Protein AF-A0AAD8FFF5-F1 (afdb_monomer)

Organism: Biomphalaria pfeifferi (NCBI:txid112525)

Foldseek 3Di:
DEPVQWDAAPVGDTHHLVQACPPDPPVVVCSSNDDDDQPPPPVPDDDGDPPPDPPPPCPDDDPPD

Nearest PDB structures (foldseek):
  8jxg-assembly1_A  TM=8.736E-01  e=6.480E-03  Rattus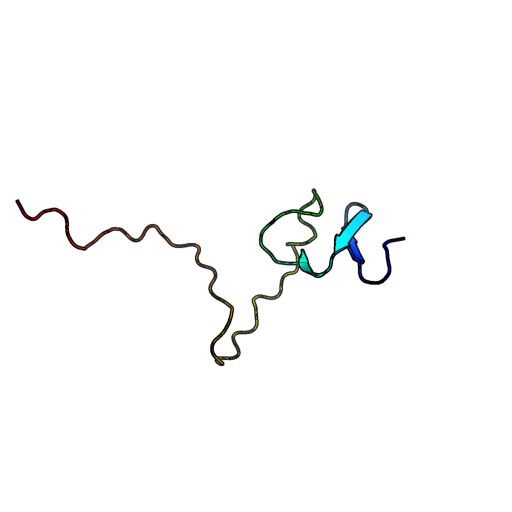 norvegicus
  8jxb-assembly1_A  TM=9.550E-01  e=1.067E-02  Rattus norvegicus
  5b4x-assembly2_D  TM=9.650E-01  e=2.026E-02  Homo sapiens
  5b4y-assembly1_B  TM=8.718E-01  e=3.106E-02  Homo sapiens
  8jxd-assembly1_B-2  TM=8.701E-01  e=3.106E-02  Rattus norvegicus

pLDDT: mean 75.2, std 16.42, range [46.69, 93.56]

Secondary structure (DSSP, 8-state):
---TTEEE-TTS-EEEGGGTTSSS-SSSSSGGGSS-PPP---SSSS-------------SSS---

Solvent-accessible surface area (backbone atoms only — not comparable to full-atom values): 4616 Å² total; per-residue (Å²): 135,62,60,97,76,38,41,72,29,85,90,66,41,67,45,53,60,86,50,46,59,69,87,56,66,78,52,78,75,39,54,44,58,70,80,57,72,74,52,75,79,62,92,69,93,69,77,72,76,88,82,85,74,84,80,71,71,78,88,70,90,82,82,88,122

Radius of gyration: 18.54 Å; Cα contacts (8 Å, |Δi|>4): 57; chains: 1; bounding box: 28×64×24 Å

Mean predicted aligned error: 14.13 Å

InterPro domains:
  IPR002172 Low-density lipoprotein (LDL) receptor class A repeat [PF00057] (2-36)
  IPR002172 Low-density lipoprotein (LDL) receptor class A repeat [PS50068] (1-37)
  IPR002172 Low-density lipoprotein (LDL) receptor class A repeat [SM00192] (1-38)
  IPR002172 Low-density lipoprot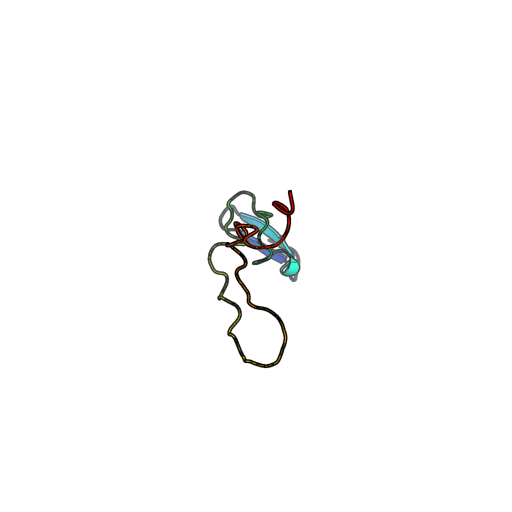ein (LDL) receptor class A repeat [cd00112] (2-36)
  IPR036055 LDL receptor-like superfamily [G3DSA:4.10.400.10] (1-41)
  IPR036055 LDL receptor-like superfamily [SSF57424] (1-40)

Structure (mmCIF, N/CA/C/O backbone):
data_AF-A0AAD8FFF5-F1
#
_entry.id   AF-A0AAD8FFF5-F1
#
loop_
_atom_site.group_PDB
_atom_site.id
_atom_site.type_symbol
_atom_site.label_atom_id
_atom_site.label_alt_id
_atom_site.label_comp_id
_atom_site.label_asym_id
_atom_site.label_entity_id
_atom_site.label_seq_id
_atom_site.pdbx_PDB_ins_code
_atom_site.Cartn_x
_atom_site.Cartn_y
_atom_site.Cartn_z
_atom_site.occupancy
_atom_site.B_iso_or_equiv
_atom_site.auth_seq_id
_atom_site.auth_comp_id
_atom_site.auth_asym_id
_atom_site.auth_atom_id
_atom_site.pdbx_PDB_model_num
ATOM 1 N N . MET A 1 1 ? 3.594 -20.650 -5.993 1.00 67.38 1 MET A N 1
ATOM 2 C CA . MET A 1 1 ? 2.478 -20.775 -5.031 1.00 67.38 1 MET A CA 1
ATOM 3 C C . MET A 1 1 ? 2.788 -19.862 -3.862 1.00 67.38 1 MET A C 1
ATOM 5 O O . MET A 1 1 ? 3.901 -19.937 -3.359 1.00 67.38 1 MET A O 1
ATOM 9 N N . CYS A 1 2 ? 1.885 -18.950 -3.512 1.00 86.38 2 CYS A N 1
ATOM 10 C CA . CYS A 1 2 ? 2.072 -18.103 -2.334 1.00 86.38 2 CYS A CA 1
ATOM 11 C C . CYS A 1 2 ? 1.674 -18.884 -1.068 1.00 86.38 2 CYS A C 1
ATOM 13 O O . CYS A 1 2 ? 0.941 -19.871 -1.162 1.00 86.38 2 CYS A O 1
ATOM 15 N N . PHE A 1 3 ? 2.179 -18.475 0.100 1.00 85.25 3 PHE A N 1
ATOM 16 C CA . PHE A 1 3 ? 1.784 -19.060 1.387 1.00 85.25 3 PHE A CA 1
ATOM 17 C C . PHE A 1 3 ? 0.268 -18.908 1.614 1.00 85.25 3 PHE A C 1
ATOM 19 O O . PHE A 1 3 ? -0.346 -17.988 1.073 1.00 85.25 3 PHE A O 1
ATOM 26 N N . HIS A 1 4 ? -0.347 -19.790 2.408 1.00 81.69 4 HIS A N 1
ATOM 27 C CA . HIS A 1 4 ? -1.772 -19.680 2.737 1.00 81.69 4 HIS A CA 1
ATOM 28 C C . HIS A 1 4 ? -2.072 -18.307 3.362 1.00 81.69 4 HIS A C 1
ATOM 30 O O . HIS A 1 4 ? -1.578 -17.988 4.439 1.00 81.69 4 HIS A O 1
ATOM 36 N N . GLY A 1 5 ? -2.866 -17.486 2.667 1.00 81.25 5 GLY A N 1
ATOM 37 C CA . GLY A 1 5 ? -3.194 -16.122 3.097 1.00 81.25 5 GLY A CA 1
ATOM 38 C C . GLY A 1 5 ? -2.263 -15.025 2.568 1.00 81.25 5 GLY A C 1
ATOM 39 O O . GLY A 1 5 ? -2.380 -13.880 3.001 1.00 81.25 5 GLY A O 1
ATOM 40 N N . ALA A 1 6 ? -1.361 -15.338 1.637 1.00 89.25 6 ALA A N 1
ATOM 41 C CA . ALA A 1 6 ? -0.644 -14.346 0.842 1.00 89.25 6 ALA A CA 1
ATOM 42 C C . ALA A 1 6 ? -1.356 -14.106 -0.501 1.00 89.25 6 ALA A C 1
ATOM 44 O O . ALA A 1 6 ? -1.880 -15.038 -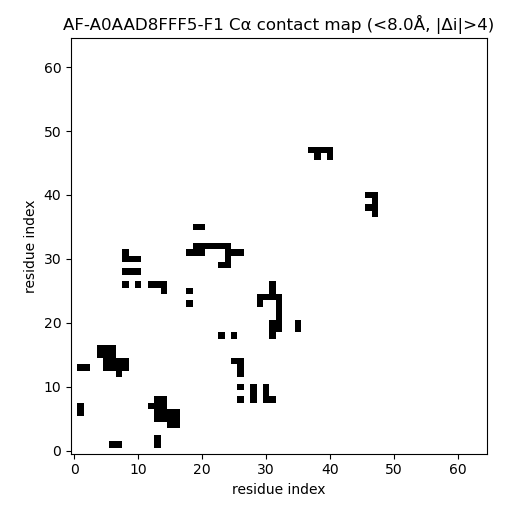1.116 1.00 89.25 6 ALA A O 1
ATOM 45 N N . TRP A 1 7 ? -1.363 -12.852 -0.945 1.00 90.94 7 TRP A N 1
ATOM 46 C CA . TRP A 1 7 ? -1.897 -12.422 -2.230 1.00 90.94 7 TRP A CA 1
ATOM 47 C C . TRP A 1 7 ? -0.792 -12.408 -3.287 1.00 90.94 7 TRP A C 1
ATOM 49 O O . TRP A 1 7 ? 0.379 -12.176 -2.976 1.00 90.94 7 TRP A O 1
ATOM 59 N N . ARG A 1 8 ? -1.159 -12.702 -4.536 1.00 93.06 8 ARG A N 1
ATOM 60 C CA . ARG A 1 8 ? -0.213 -12.815 -5.647 1.00 93.06 8 ARG A CA 1
ATOM 61 C C . ARG A 1 8 ? -0.325 -11.608 -6.572 1.00 93.06 8 ARG A C 1
ATOM 63 O O . ARG A 1 8 ? -1.341 -11.452 -7.239 1.00 93.06 8 ARG A O 1
ATOM 70 N N . CYS A 1 9 ? 0.770 -10.863 -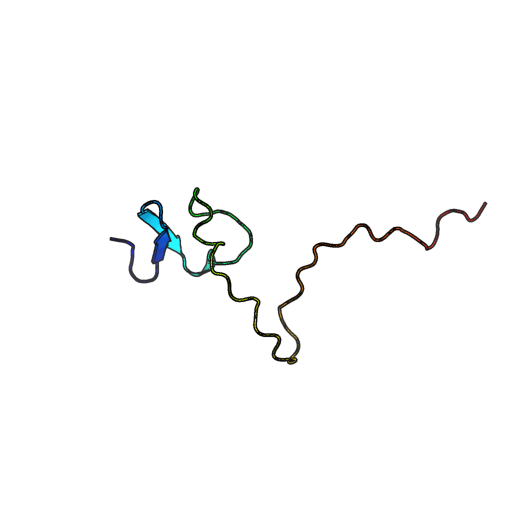6.663 1.00 93.50 9 CYS A N 1
ATOM 71 C CA . CYS A 1 9 ? 0.978 -9.737 -7.566 1.00 93.50 9 CYS A CA 1
ATOM 72 C C . CYS A 1 9 ? 0.866 -10.1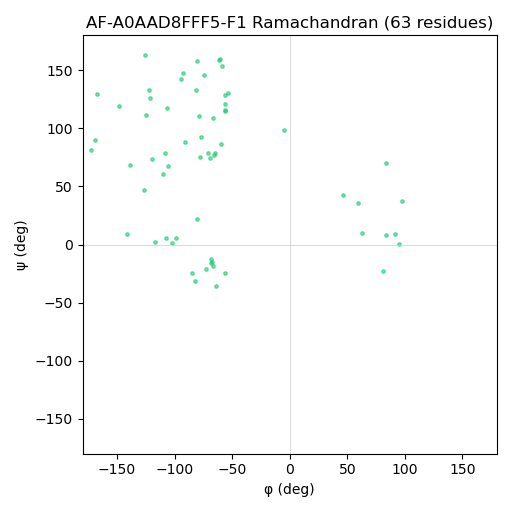35 -9.040 1.00 93.50 9 CYS A C 1
ATOM 74 O O . CYS A 1 9 ? 1.096 -11.298 -9.400 1.00 93.50 9 CYS A O 1
ATOM 76 N N . ALA A 1 10 ? 0.620 -9.156 -9.912 1.00 92.62 10 ALA A N 1
ATOM 77 C CA . ALA A 1 10 ? 0.578 -9.373 -11.358 1.00 92.62 10 ALA A CA 1
ATOM 78 C C . ALA A 1 10 ? 1.945 -9.823 -11.911 1.00 92.62 10 ALA A C 1
ATOM 80 O O . ALA A 1 10 ? 2.002 -10.729 -12.745 1.00 92.62 10 ALA A O 1
ATOM 81 N N . ASN A 1 11 ? 3.050 -9.302 -11.364 1.00 92.06 11 ASN A N 1
ATOM 82 C CA . ASN A 1 11 ? 4.414 -9.755 -11.665 1.00 92.06 11 ASN A CA 1
ATOM 83 C C . ASN A 1 11 ? 4.720 -11.178 -11.147 1.00 92.06 11 ASN A C 1
ATOM 85 O O . ASN A 1 11 ? 5.716 -11.789 -11.520 1.00 92.06 11 ASN A O 1
ATOM 89 N N . GLY A 1 12 ? 3.859 -11.740 -10.293 1.00 91.62 12 GLY A N 1
ATOM 90 C CA . GLY A 1 12 ? 4.029 -13.066 -9.700 1.00 91.62 12 GLY A CA 1
ATOM 91 C C . GLY A 1 12 ? 4.690 -13.080 -8.320 1.00 91.62 12 GLY A C 1
ATOM 92 O O . GLY A 1 12 ? 4.810 -14.165 -7.746 1.00 91.62 12 GLY A O 1
ATOM 93 N N . ASN A 1 13 ? 5.050 -11.910 -7.779 1.00 92.06 13 ASN A N 1
ATOM 94 C CA . ASN A 1 13 ? 5.449 -11.736 -6.381 1.00 92.06 13 ASN A CA 1
ATOM 95 C C . ASN A 1 13 ? 4.311 -12.102 -5.416 1.00 92.06 13 ASN A C 1
ATOM 97 O O . ASN A 1 13 ? 3.138 -12.130 -5.789 1.00 92.06 13 ASN A O 1
ATOM 101 N N . CYS A 1 14 ? 4.667 -12.401 -4.168 1.00 93.56 14 CYS A N 1
ATOM 102 C CA . CYS A 1 14 ? 3.715 -12.741 -3.117 1.00 93.56 14 CYS A CA 1
ATOM 103 C C . CYS A 1 14 ? 3.864 -11.764 -1.953 1.00 93.56 14 CYS A C 1
ATOM 105 O O . CYS A 1 14 ? 4.953 -11.639 -1.394 1.00 93.56 14 CYS A O 1
ATOM 107 N N . ILE A 1 15 ? 2.760 -11.141 -1.554 1.00 91.62 15 ILE A N 1
ATOM 108 C CA . ILE A 1 15 ? 2.695 -10.220 -0.418 1.00 91.62 15 ILE A CA 1
ATOM 109 C C . ILE A 1 15 ? 1.612 -10.666 0.565 1.00 91.62 15 ILE A C 1
ATOM 111 O O . ILE A 1 15 ? 0.753 -11.490 0.251 1.00 91.62 15 ILE A O 1
ATOM 115 N N . LEU A 1 16 ? 1.651 -10.152 1.790 1.00 90.88 16 LEU A N 1
ATOM 116 C CA . LEU A 1 16 ? 0.571 -10.367 2.754 1.00 90.88 16 LEU A CA 1
ATOM 117 C C . LEU A 1 16 ? -0.637 -9.503 2.379 1.00 90.88 16 LEU A C 1
ATOM 119 O O . LEU A 1 16 ? -0.462 -8.366 1.963 1.00 90.88 16 LEU A O 1
ATOM 123 N N . ASN A 1 17 ? -1.853 -9.997 2.624 1.00 87.25 17 ASN A N 1
ATOM 124 C CA . ASN A 1 17 ? -3.081 -9.226 2.374 1.00 87.25 17 ASN A CA 1
ATOM 125 C C . ASN A 1 17 ? -3.120 -7.871 3.112 1.00 87.25 17 ASN A C 1
ATOM 127 O O . ASN A 1 17 ? -3.796 -6.959 2.664 1.00 87.25 17 ASN A O 1
ATOM 131 N N . LYS A 1 18 ? -2.380 -7.721 4.221 1.00 86.69 18 LYS A N 1
ATOM 132 C CA . LYS A 1 18 ? -2.278 -6.456 4.973 1.00 86.69 18 LYS A CA 1
ATOM 133 C C . LYS A 1 18 ? -1.557 -5.327 4.221 1.00 86.69 18 LYS A C 1
ATOM 135 O O . LYS A 1 18 ? -1.592 -4.205 4.696 1.00 86.69 18 LYS A O 1
ATOM 140 N N . TYR A 1 19 ? -0.841 -5.670 3.153 1.00 90.44 19 TYR A N 1
ATOM 141 C CA . TYR A 1 19 ? -0.087 -4.746 2.304 1.00 90.44 19 TYR A CA 1
ATOM 142 C C . TYR A 1 19 ? -0.855 -4.383 1.029 1.00 90.44 19 TYR A C 1
ATOM 144 O O . TYR A 1 19 ? -0.295 -3.779 0.132 1.00 90.44 19 TYR A O 1
ATOM 152 N N . LEU A 1 20 ? -2.107 -4.829 0.901 1.00 89.25 20 LEU A N 1
ATOM 153 C CA . LEU A 1 20 ? -2.973 -4.387 -0.181 1.00 89.25 20 LEU A CA 1
ATOM 154 C C . LEU A 1 20 ? -3.560 -3.035 0.202 1.00 89.25 20 LEU A C 1
ATOM 156 O O . LEU A 1 20 ? -4.115 -2.910 1.297 1.00 89.25 20 LEU A O 1
ATOM 160 N N . CYS A 1 21 ? -3.522 -2.081 -0.723 1.00 89.25 21 CYS A N 1
ATOM 161 C CA . CYS A 1 21 ? -4.200 -0.796 -0.582 1.00 89.25 21 CYS A CA 1
ATOM 162 C C . CYS A 1 21 ? -3.751 0.026 0.626 1.00 89.25 21 CYS A C 1
ATOM 164 O O . CYS A 1 21 ? -4.567 0.701 1.260 1.00 89.25 21 CYS A O 1
ATOM 166 N N . ASP A 1 22 ? -2.466 -0.044 0.965 1.00 86.38 22 ASP A N 1
ATOM 167 C CA . ASP A 1 22 ? -1.887 0.739 2.054 1.00 86.38 22 ASP A CA 1
ATOM 168 C C . ASP A 1 22 ? -1.099 1.961 1.557 1.00 86.38 22 ASP A C 1
ATOM 170 O O . ASP A 1 22 ? -0.590 2.752 2.359 1.00 86.38 22 ASP A O 1
ATOM 174 N N . GLY A 1 23 ? -1.065 2.164 0.237 1.00 85.56 23 GLY A N 1
ATOM 175 C CA . GLY A 1 23 ? -0.397 3.280 -0.416 1.00 85.56 23 GLY A CA 1
ATOM 176 C C . GLY A 1 23 ? 1.096 3.055 -0.638 1.00 85.56 23 GLY A C 1
ATOM 177 O O . GLY A 1 23 ? 1.793 3.993 -1.039 1.00 85.56 23 GLY A O 1
ATOM 178 N N . HIS A 1 24 ? 1.612 1.850 -0.391 1.00 90.25 24 HIS A N 1
ATOM 179 C CA . HIS A 1 24 ? 3.009 1.507 -0.610 1.00 90.25 24 HIS A CA 1
ATOM 180 C C . HIS A 1 24 ? 3.128 0.325 -1.573 1.00 90.25 24 HIS A C 1
ATOM 182 O O . HIS A 1 24 ? 2.489 -0.701 -1.419 1.00 90.25 24 HIS A O 1
ATOM 188 N N . ASN A 1 25 ? 4.007 0.450 -2.567 1.00 92.12 25 ASN A N 1
ATOM 189 C CA . ASN A 1 25 ? 4.236 -0.609 -3.546 1.00 92.12 25 ASN A CA 1
ATOM 190 C C . ASN A 1 25 ? 5.106 -1.734 -2.959 1.00 92.12 25 ASN A C 1
ATOM 192 O O . ASN A 1 25 ? 6.337 -1.688 -3.045 1.00 92.12 25 ASN A O 1
ATOM 196 N N . PHE A 1 26 ? 4.474 -2.757 -2.393 1.00 91.19 26 PHE A N 1
ATOM 197 C CA . PHE A 1 26 ? 5.136 -3.979 -1.943 1.00 91.19 26 PHE A CA 1
ATOM 198 C C . PHE A 1 26 ? 5.307 -5.002 -3.063 1.00 91.19 26 PHE A C 1
ATOM 200 O O . PHE A 1 26 ? 6.217 -5.834 -2.992 1.00 91.19 26 PHE A O 1
ATOM 207 N N . CYS A 1 27 ? 4.476 -4.961 -4.106 1.00 92.44 27 CYS A N 1
ATOM 208 C CA . CYS A 1 27 ? 4.628 -5.883 -5.229 1.00 92.44 27 CYS A CA 1
ATOM 209 C C . CYS A 1 27 ? 5.829 -5.579 -6.141 1.00 92.44 27 CYS A C 1
ATOM 211 O O . CYS A 1 27 ? 6.274 -6.461 -6.882 1.00 92.44 27 CYS A O 1
ATOM 213 N N . GLY A 1 28 ? 6.344 -4.349 -6.127 1.00 92.38 28 GLY A N 1
ATOM 214 C CA . GLY A 1 28 ? 7.334 -3.825 -7.071 1.00 92.38 28 GLY A CA 1
ATOM 215 C C . GLY A 1 28 ? 6.733 -3.356 -8.403 1.00 92.38 28 GLY A C 1
ATOM 216 O O . GLY A 1 28 ? 7.311 -2.494 -9.059 1.00 92.38 28 GLY A O 1
ATOM 217 N N . ASP A 1 29 ? 5.553 -3.853 -8.778 1.00 92.81 29 ASP A N 1
ATOM 218 C CA . ASP A 1 29 ? 4.795 -3.466 -9.976 1.00 92.81 29 ASP A CA 1
ATOM 219 C C . ASP A 1 29 ? 3.543 -2.622 -9.668 1.00 92.81 29 ASP A C 1
ATOM 221 O O . ASP A 1 29 ? 2.785 -2.323 -10.588 1.00 92.81 29 ASP A O 1
ATOM 225 N N . ASN A 1 30 ? 3.330 -2.228 -8.404 1.00 90.19 30 ASN A N 1
ATOM 226 C CA . ASN A 1 30 ? 2.158 -1.494 -7.912 1.00 90.19 30 ASN A CA 1
ATOM 227 C C . ASN A 1 30 ? 0.820 -2.246 -8.044 1.00 90.19 30 ASN A C 1
ATOM 229 O O . AS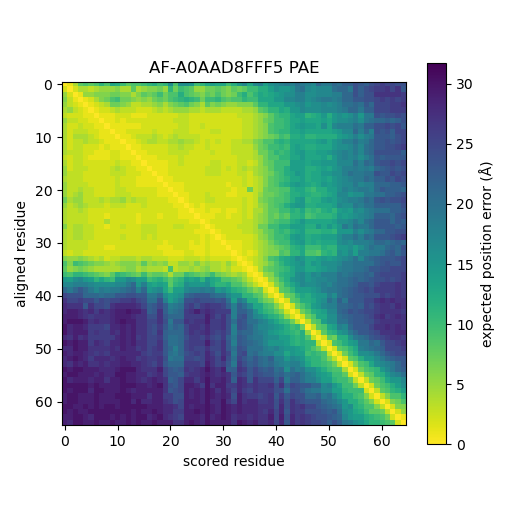N A 1 30 ? -0.230 -1.643 -7.826 1.00 90.19 30 ASN A O 1
ATOM 233 N N . SER A 1 31 ? 0.821 -3.540 -8.388 1.00 93.44 31 SER A N 1
ATOM 234 C CA . SER A 1 31 ? -0.427 -4.296 -8.581 1.00 93.44 31 SER A CA 1
ATOM 235 C C . SER A 1 31 ? -1.243 -4.490 -7.300 1.00 93.44 31 SER A C 1
ATOM 237 O O . SER A 1 31 ? -2.447 -4.724 -7.377 1.00 93.44 31 SER A O 1
ATOM 239 N N . ASP A 1 32 ? -0.611 -4.327 -6.141 1.00 92.38 32 ASP A N 1
ATOM 240 C CA . ASP A 1 32 ? -1.223 -4.241 -4.815 1.00 92.38 32 ASP A CA 1
ATOM 241 C C . ASP A 1 32 ? -2.055 -2.973 -4.576 1.00 92.38 32 ASP A C 1
ATOM 243 O O . ASP A 1 32 ? -2.892 -2.957 -3.677 1.00 92.38 32 ASP A O 1
ATOM 247 N N . GLU A 1 33 ? -1.885 -1.956 -5.423 1.00 93.06 33 GLU A N 1
ATOM 248 C CA . GLU A 1 33 ? -2.525 -0.641 -5.307 1.00 93.06 33 GLU A CA 1
ATOM 249 C C . GLU A 1 33 ? -3.464 -0.319 -6.493 1.00 93.06 33 GLU A C 1
ATOM 251 O O . GLU A 1 33 ? -4.019 0.774 -6.580 1.00 93.06 33 GLU A O 1
ATOM 256 N N . TRP A 1 34 ? -3.645 -1.236 -7.456 1.00 87.88 34 TRP A N 1
ATOM 257 C CA . TRP A 1 34 ? -4.397 -0.957 -8.696 1.00 87.88 34 TRP A CA 1
ATOM 258 C C . TRP A 1 34 ? -5.918 -1.065 -8.574 1.00 87.88 34 TRP A C 1
ATOM 260 O O . TRP A 1 34 ? -6.633 -0.374 -9.295 1.00 87.88 34 TRP A O 1
ATOM 270 N N . ASN A 1 35 ? -6.423 -1.947 -7.711 1.00 81.62 35 ASN A N 1
ATOM 271 C CA . ASN A 1 35 ? -7.859 -2.216 -7.579 1.00 81.62 35 ASN A CA 1
ATOM 272 C C . ASN A 1 35 ? -8.312 -2.054 -6.126 1.00 81.62 35 ASN A C 1
ATOM 274 O O . ASN A 1 35 ? -8.988 -2.914 -5.561 1.00 81.62 35 ASN A O 1
ATOM 278 N N . CYS A 1 36 ? -7.890 -0.953 -5.519 1.00 85.25 36 CYS A N 1
ATOM 279 C CA . CYS A 1 36 ? -8.356 -0.562 -4.205 1.00 85.25 36 CYS A CA 1
ATOM 280 C C . CYS A 1 36 ? -9.723 0.075 -4.354 1.00 85.25 36 CYS A C 1
ATOM 282 O O . CYS A 1 36 ? -9.847 1.162 -4.924 1.00 85.25 36 CYS A O 1
ATOM 284 N N . ASP A 1 37 ? -10.750 -0.615 -3.862 1.00 77.56 37 ASP A N 1
ATOM 285 C CA . ASP A 1 37 ? -12.038 0.029 -3.690 1.00 77.56 37 ASP A CA 1
ATOM 286 C C . ASP A 1 37 ? -11.811 1.253 -2.795 1.00 77.56 37 ASP A C 1
ATOM 288 O O . ASP A 1 37 ? -11.176 1.124 -1.737 1.00 77.56 37 ASP A O 1
ATOM 292 N N . PRO A 1 38 ? -12.276 2.453 -3.201 1.00 61.44 38 PRO A N 1
ATOM 293 C CA . PRO A 1 38 ? -12.335 3.551 -2.257 1.00 61.44 38 PRO A CA 1
ATOM 294 C C . PRO A 1 38 ? -13.118 3.001 -1.072 1.00 61.44 38 PRO A C 1
ATOM 296 O O . PRO A 1 38 ? -14.158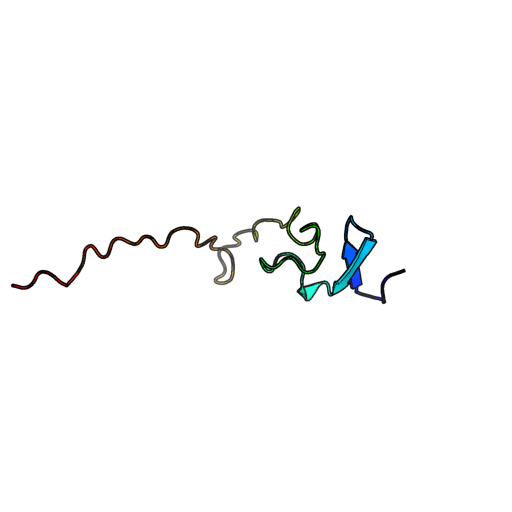 2.371 -1.305 1.00 61.44 38 PRO A O 1
ATOM 299 N N . PRO A 1 39 ? -12.628 3.152 0.168 1.00 56.94 39 PRO A N 1
ATOM 300 C CA . PRO A 1 39 ? -13.352 2.573 1.273 1.00 56.94 39 PRO A CA 1
ATOM 301 C C . PRO A 1 39 ? -14.754 3.168 1.196 1.00 56.94 39 PRO A C 1
ATOM 303 O O . PRO A 1 39 ? -14.927 4.384 1.067 1.00 56.94 39 PRO A O 1
ATOM 306 N N . THR A 1 40 ? -15.748 2.290 1.065 1.00 46.69 40 THR A N 1
ATOM 307 C CA . THR A 1 40 ? -17.133 2.713 0.963 1.00 46.69 40 THR A CA 1
ATOM 308 C C . THR A 1 40 ? -17.369 3.547 2.198 1.00 46.69 40 THR A C 1
ATOM 310 O O . THR A 1 40 ? -17.229 3.041 3.312 1.00 46.69 40 THR A O 1
ATOM 313 N N . VAL A 1 41 ? -17.642 4.832 1.995 1.00 48.84 41 VAL A N 1
ATOM 314 C CA . VAL A 1 41 ? -17.974 5.755 3.069 1.00 48.84 41 VAL A CA 1
ATOM 315 C C . VAL A 1 41 ? -19.349 5.337 3.589 1.00 48.84 41 VAL A C 1
ATOM 317 O O . VAL A 1 41 ? -20.367 5.965 3.313 1.00 48.84 41 VAL A O 1
ATOM 320 N N . GLU A 1 42 ? -19.399 4.236 4.333 1.00 54.38 42 GLU A N 1
ATOM 321 C CA . GLU A 1 42 ? -20.386 4.086 5.377 1.00 54.38 42 GLU A CA 1
ATOM 322 C C . GLU A 1 42 ? -19.998 5.138 6.407 1.00 54.38 42 GLU A C 1
ATOM 324 O O . GLU A 1 42 ? -18.937 5.071 7.031 1.00 54.38 42 GLU A O 1
ATOM 329 N N . ILE A 1 43 ? -20.815 6.188 6.509 1.00 56.25 43 ILE A N 1
ATOM 330 C CA . ILE A 1 43 ? -20.693 7.210 7.546 1.00 56.25 43 ILE A CA 1
ATOM 331 C C . ILE A 1 43 ? -20.987 6.529 8.894 1.00 56.25 43 ILE A C 1
ATOM 333 O O . ILE A 1 43 ? -22.057 6.662 9.475 1.00 56.25 43 ILE A O 1
ATOM 337 N N . THR A 1 44 ? -20.008 5.785 9.390 1.00 54.09 44 THR A N 1
ATOM 338 C CA . THR A 1 44 ? -19.821 5.379 10.777 1.00 54.09 44 THR A CA 1
ATOM 339 C C . THR A 1 44 ? -18.333 5.515 11.070 1.00 54.09 44 THR A C 1
ATOM 341 O O . THR A 1 44 ? -17.605 4.544 11.225 1.00 54.09 44 THR A O 1
ATOM 344 N N . THR A 1 45 ? -17.867 6.765 11.089 1.00 52.12 45 THR A N 1
ATOM 345 C CA . THR A 1 45 ? -16.703 7.214 11.876 1.00 52.12 45 THR A CA 1
ATOM 346 C C . THR A 1 45 ? -15.431 6.354 11.845 1.00 52.12 45 THR A C 1
ATOM 348 O O . THR A 1 45 ? -14.784 6.214 12.878 1.00 52.12 45 THR A O 1
ATOM 351 N N . ALA A 1 46 ? -15.007 5.839 10.692 1.00 64.94 46 ALA A N 1
ATOM 352 C CA . ALA A 1 46 ? -13.597 5.546 10.437 1.00 64.94 46 ALA A CA 1
ATOM 353 C C . ALA A 1 46 ? -13.354 5.265 8.949 1.00 64.94 46 ALA A C 1
ATOM 355 O O . ALA A 1 46 ? -13.956 4.367 8.379 1.00 64.94 46 ALA A O 1
ATOM 356 N N . SER A 1 47 ? -12.355 5.946 8.386 1.00 70.06 47 SER A N 1
ATOM 357 C CA . SER A 1 47 ? -11.544 5.435 7.276 1.00 70.06 47 SER A CA 1
ATOM 358 C C . SER A 1 47 ? -12.082 5.588 5.851 1.00 70.06 47 SER A C 1
ATOM 360 O O . SER A 1 47 ? -12.343 4.593 5.190 1.00 70.06 47 SER A O 1
ATOM 362 N N . SER A 1 48 ? -12.127 6.823 5.331 1.00 63.31 48 SER A N 1
ATOM 363 C CA . SER A 1 48 ? -11.786 7.150 3.923 1.00 63.31 48 SER A CA 1
ATOM 364 C C . SER A 1 48 ? -11.68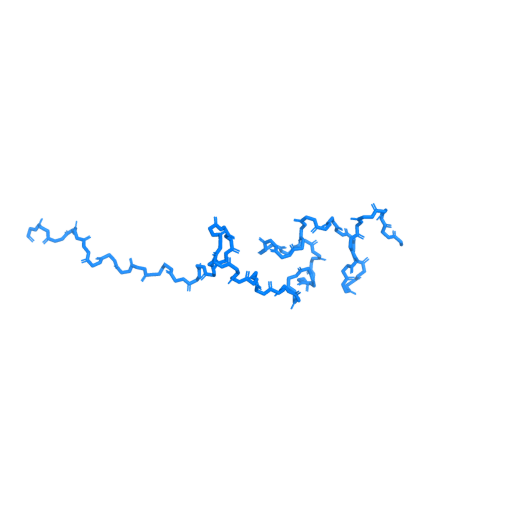5 8.665 3.739 1.00 63.31 48 SER A C 1
ATOM 366 O O . SER A 1 48 ? -12.654 9.340 3.406 1.00 63.31 48 SER A O 1
ATOM 368 N N . THR A 1 49 ? -10.507 9.240 3.936 1.00 53.78 49 THR A N 1
ATOM 369 C CA . THR A 1 49 ? -10.191 10.522 3.305 1.00 53.78 49 THR A CA 1
ATOM 370 C C . THR A 1 49 ? -8.913 10.334 2.517 1.00 53.78 49 THR A C 1
ATOM 372 O O . THR A 1 49 ? -7.833 10.158 3.075 1.00 53.78 49 THR A O 1
ATOM 375 N N . SER A 1 50 ? -9.040 10.390 1.194 1.00 60.12 50 SER A N 1
ATOM 376 C CA . SER A 1 50 ? -7.952 10.789 0.315 1.00 60.12 50 SER A CA 1
ATOM 377 C C . SER A 1 50 ? -7.546 12.212 0.704 1.00 60.12 50 SER A C 1
ATOM 379 O O . SER A 1 50 ? -8.061 13.194 0.168 1.00 60.12 50 SER A O 1
ATOM 381 N N . LEU A 1 51 ? -6.650 12.352 1.678 1.00 53.94 51 LEU A N 1
ATOM 382 C CA . LEU A 1 51 ? -5.930 13.601 1.882 1.00 53.94 51 LEU A CA 1
ATOM 383 C C . LEU A 1 51 ? -4.818 13.678 0.833 1.00 53.94 51 LEU A C 1
ATOM 385 O O . LEU A 1 51 ? -3.644 13.504 1.134 1.00 53.94 51 LEU A O 1
ATOM 389 N N . GLN A 1 52 ? -5.196 13.980 -0.406 1.00 62.53 52 GLN A N 1
ATOM 390 C CA . GLN A 1 52 ? -4.330 14.748 -1.294 1.00 62.53 52 GLN A CA 1
ATOM 391 C C . GLN A 1 52 ? -4.938 16.138 -1.457 1.00 62.53 52 GLN A C 1
ATOM 393 O O . GLN A 1 52 ? -5.624 16.434 -2.426 1.00 62.53 52 GLN A O 1
ATOM 398 N N . ALA A 1 53 ? -4.705 16.964 -0.436 1.00 54.25 53 ALA A N 1
ATOM 399 C CA . ALA A 1 53 ? -4.667 18.422 -0.499 1.00 54.25 53 ALA A CA 1
ATOM 400 C C . ALA A 1 53 ? -4.175 18.951 0.859 1.00 54.25 53 ALA A C 1
ATOM 402 O O . ALA A 1 53 ? -4.965 19.358 1.705 1.00 54.25 53 ALA A O 1
ATOM 403 N N . ASN A 1 54 ? -2.860 18.948 1.082 1.00 52.81 54 ASN A N 1
ATOM 404 C CA . ASN A 1 54 ? -2.270 19.960 1.953 1.00 52.81 54 ASN A CA 1
ATOM 405 C C . ASN A 1 54 ? -1.250 20.774 1.159 1.00 52.81 54 ASN A C 1
ATOM 407 O O . ASN A 1 54 ? -0.047 20.665 1.355 1.00 52.81 54 ASN A O 1
ATOM 411 N N . GLU A 1 55 ? -1.777 21.622 0.285 1.00 51.47 55 GLU A N 1
ATOM 412 C CA . GLU A 1 55 ? -1.379 23.022 0.339 1.00 51.47 55 GLU A CA 1
ATOM 413 C C . GLU A 1 55 ? -2.546 23.801 0.948 1.00 51.47 55 GLU A C 1
ATOM 415 O O . GLU A 1 55 ? -3.210 24.602 0.293 1.00 51.47 55 GLU A O 1
ATOM 420 N N . THR A 1 56 ? -2.827 23.567 2.234 1.00 49.94 56 THR A N 1
ATOM 421 C CA . THR A 1 56 ? -3.469 24.613 3.034 1.00 49.94 56 THR A CA 1
ATOM 422 C C . THR A 1 56 ? -2.429 25.699 3.244 1.00 49.94 56 THR A C 1
ATOM 424 O O . THR A 1 56 ? -1.762 25.778 4.270 1.00 49.94 56 THR A O 1
ATOM 427 N N . TYR A 1 57 ? -2.262 26.503 2.190 1.00 54.34 57 TYR A N 1
ATOM 428 C CA . TYR A 1 57 ? -2.258 27.954 2.259 1.00 54.34 57 TYR A CA 1
ATOM 429 C C . TYR A 1 57 ? -2.605 28.386 3.688 1.00 54.34 57 TYR A C 1
ATOM 431 O O . TYR A 1 57 ? -3.760 28.329 4.112 1.00 54.34 57 TYR A O 1
ATOM 439 N N . LEU A 1 58 ? -1.565 28.695 4.463 1.00 54.88 58 LEU A N 1
ATOM 440 C CA . LEU A 1 58 ? -1.668 29.259 5.800 1.00 54.88 58 LEU A CA 1
ATOM 441 C C . LEU A 1 58 ? -2.302 30.648 5.652 1.00 54.88 58 LEU A C 1
ATOM 443 O O . LEU A 1 58 ? -1.617 31.665 5.666 1.00 54.88 58 LEU A O 1
ATOM 447 N N . VAL A 1 59 ? -3.625 30.702 5.485 1.00 56.62 59 VAL A N 1
ATOM 448 C CA . VAL A 1 59 ? -4.420 31.949 5.461 1.00 56.62 59 VAL A CA 1
ATOM 449 C C . VAL A 1 59 ? -4.700 32.440 6.868 1.00 56.62 59 VAL A C 1
ATOM 451 O O . VAL A 1 59 ? -5.664 33.158 7.107 1.00 56.62 59 VAL A O 1
ATOM 454 N N . THR A 1 60 ? -3.898 32.034 7.843 1.00 60.16 60 THR A N 1
ATOM 455 C CA . THR A 1 60 ? -4.068 32.473 9.215 1.00 60.16 60 THR A CA 1
ATOM 456 C C . THR A 1 60 ? -2.692 32.524 9.878 1.00 60.16 60 THR A C 1
ATOM 458 O O . THR A 1 60 ? -2.044 31.495 10.011 1.00 60.16 60 THR A O 1
ATOM 461 N N . THR A 1 61 ? -2.293 33.719 10.330 1.00 62.41 61 THR A N 1
ATOM 462 C CA . THR A 1 61 ? -1.437 33.967 11.514 1.00 62.41 61 THR A CA 1
ATOM 463 C C . THR A 1 61 ? 0.088 34.197 11.407 1.00 62.41 61 THR A C 1
ATOM 465 O O . THR A 1 61 ? 0.792 33.822 12.342 1.00 62.41 61 THR A O 1
ATOM 468 N N . SER A 1 62 ? 0.655 34.886 10.400 1.00 66.50 62 SER A N 1
ATOM 469 C CA . SER A 1 62 ? 2.058 35.388 10.537 1.00 66.50 62 SER A CA 1
ATOM 470 C C . SER A 1 62 ? 2.408 36.776 9.972 1.00 66.50 62 SER A C 1
ATOM 472 O O . SER A 1 62 ? 3.569 37.156 10.036 1.00 66.50 62 SER A O 1
ATOM 474 N N . PHE A 1 63 ? 1.448 37.593 9.533 1.00 65.19 63 PHE A N 1
ATOM 475 C CA . PHE A 1 63 ? 1.673 39.042 9.359 1.00 65.19 63 PHE A CA 1
ATOM 476 C C . PHE A 1 6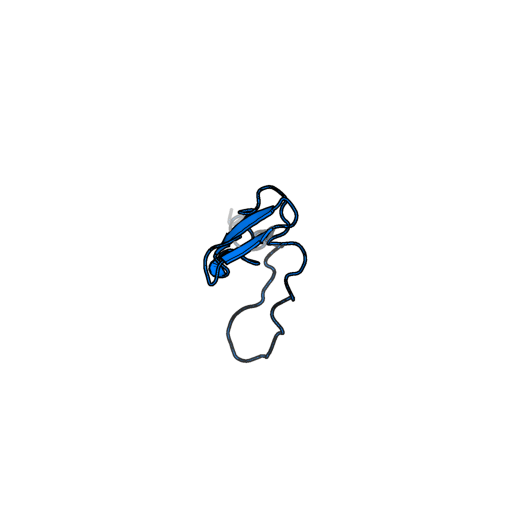3 ? 0.880 39.827 10.407 1.00 65.19 63 PHE A C 1
ATOM 478 O O . PHE A 1 63 ? -0.023 40.600 10.107 1.00 65.19 63 PHE A O 1
ATOM 485 N N . LEU A 1 64 ? 1.198 39.562 11.673 1.00 63.81 64 LEU A N 1
ATOM 486 C CA . LEU A 1 64 ? 1.159 40.599 12.696 1.00 63.81 64 LEU A CA 1
ATOM 487 C C . LEU A 1 64 ? 2.561 41.201 12.715 1.00 63.81 64 LEU A C 1
ATOM 489 O O . LEU A 1 64 ? 3.411 40.649 13.398 1.00 63.81 64 LEU A O 1
ATOM 493 N N . PHE A 1 65 ? 2.793 42.212 11.879 1.00 55.75 65 PHE A N 1
ATOM 494 C CA . PHE A 1 65 ? 3.690 43.368 12.026 1.00 55.75 65 PHE A CA 1
ATOM 495 C C . PHE A 1 65 ? 3.580 44.209 10.751 1.00 55.75 65 PHE A C 1
ATOM 497 O O . PHE A 1 65 ? 3.583 43.608 9.652 1.00 55.75 65 PHE A O 1
#

Sequence (65 aa):
MCFHGAWRCANGNCILNKYLCDGHNFCGDNSDEWNCDPPTVEITTASSTSLQANETYLVTTSFLF